Protein AF-A0A919IBM7-F1 (afdb_monomer_lite)

Organism: NCBI:txid52696

Sequence (95 aa):
MRGVDETLEHVAAGRGISFLARSATVFYSHPEVSYVPVPDLAPEQVCLAVAASRGSRVVDDFFAAARATAATTAECGNYEMWQPGGGAAASRSIG

Foldseek 3Di:
DDDPQVVVVCVLVVVDDDDDQPVCVVVDDDPSDDDDDDPPDDDDDDDDDDDPPDDDPVVVVVVVVVVVVVVVVVVVVPVVVDDPPDPPPPPPDDD

pLDDT: mean 77.73, std 19.64, range [37.28, 96.69]

Structure (mmCIF, N/CA/C/O backbone):
data_AF-A0A919IBM7-F1
#
_entry.id   AF-A0A919IBM7-F1
#
loop_
_atom_site.group_PDB
_atom_site.id
_atom_site.type_symbol
_atom_site.label_atom_id
_atom_site.label_alt_id
_atom_site.label_comp_id
_atom_site.label_asym_id
_atom_site.label_entity_id
_atom_site.label_seq_id
_atom_site.pdbx_PDB_ins_code
_atom_site.Cartn_x
_atom_site.Cartn_y
_atom_site.Cartn_z
_atom_site.occupancy
_atom_site.B_iso_or_equiv
_atom_site.auth_seq_id
_atom_site.auth_comp_id
_atom_site.auth_asym_id
_atom_site.auth_atom_id
_atom_site.pdbx_PDB_model_num
ATOM 1 N N . MET A 1 1 ? -11.992 8.577 -7.900 1.00 44.16 1 MET A N 1
ATOM 2 C CA . MET A 1 1 ? -11.265 7.831 -6.855 1.00 44.16 1 MET A CA 1
ATOM 3 C C . MET A 1 1 ? -11.347 8.669 -5.593 1.00 44.16 1 MET A C 1
ATOM 5 O O . MET A 1 1 ? -10.934 9.818 -5.647 1.00 44.16 1 MET A O 1
ATOM 9 N N . ARG A 1 2 ? -11.997 8.162 -4.542 1.00 62.78 2 ARG A N 1
ATOM 10 C CA . ARG A 1 2 ? -12.049 8.827 -3.231 1.00 62.78 2 ARG A CA 1
ATOM 11 C C . ARG A 1 2 ? -10.730 8.541 -2.504 1.00 62.78 2 ARG A C 1
ATOM 13 O O . ARG A 1 2 ? -10.198 7.442 -2.658 1.00 62.78 2 ARG A O 1
ATOM 20 N N . GLY A 1 3 ? -10.161 9.539 -1.833 1.00 84.56 3 GLY A N 1
ATOM 21 C CA . GLY A 1 3 ? -8.865 9.421 -1.152 1.00 84.56 3 GLY A CA 1
ATOM 22 C C . GLY A 1 3 ? -8.949 8.635 0.162 1.00 84.56 3 GLY A C 1
ATOM 23 O O . GLY A 1 3 ? -10.036 8.275 0.618 1.00 84.56 3 GLY A O 1
ATO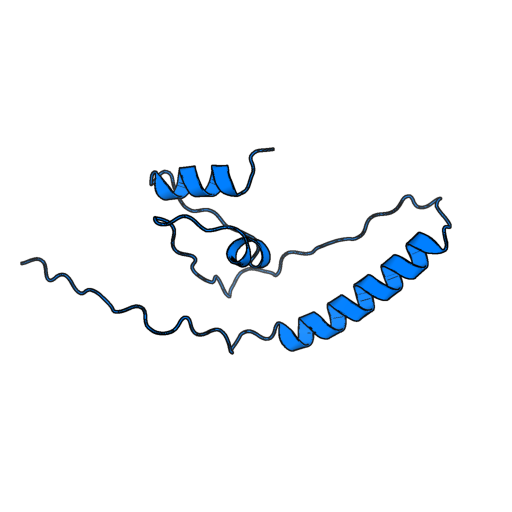M 24 N N . VAL A 1 4 ? -7.795 8.394 0.792 1.00 85.94 4 VAL A N 1
ATOM 25 C CA . VAL A 1 4 ? -7.725 7.733 2.109 1.00 85.94 4 VAL A CA 1
ATOM 26 C C . VAL A 1 4 ? -8.443 8.565 3.175 1.00 85.94 4 VAL A C 1
ATOM 28 O O . VAL A 1 4 ? -9.226 8.003 3.933 1.00 85.94 4 VAL A O 1
ATOM 31 N N . ASP A 1 5 ? -8.278 9.890 3.167 1.00 89.88 5 ASP A N 1
ATOM 32 C CA . ASP A 1 5 ? -8.936 10.798 4.121 1.00 89.88 5 ASP A CA 1
ATOM 33 C C . ASP A 1 5 ? -10.455 10.636 4.110 1.00 89.88 5 ASP A C 1
ATOM 35 O O . ASP A 1 5 ? -11.090 10.436 5.138 1.00 89.88 5 ASP A O 1
ATOM 39 N N . GLU A 1 6 ? -11.046 10.611 2.919 1.00 92.19 6 GLU A N 1
ATOM 40 C CA . GLU A 1 6 ? -12.484 10.434 2.782 1.00 92.19 6 GLU A CA 1
ATOM 41 C C . GLU A 1 6 ? -12.950 9.064 3.287 1.00 92.19 6 GLU A C 1
ATOM 43 O O . GLU A 1 6 ? -14.030 8.952 3.865 1.00 92.19 6 GLU A O 1
ATOM 48 N N . THR A 1 7 ? -12.135 8.024 3.109 1.00 92.44 7 THR A N 1
ATOM 49 C CA . THR A 1 7 ? -12.416 6.701 3.678 1.00 92.44 7 THR A CA 1
ATOM 50 C C . THR A 1 7 ? -12.414 6.759 5.208 1.00 92.44 7 THR A C 1
ATOM 52 O O . THR A 1 7 ? -13.329 6.221 5.834 1.00 92.44 7 THR A O 1
ATOM 55 N N . LEU A 1 8 ? -11.451 7.462 5.812 1.00 93.69 8 LEU A N 1
ATOM 56 C CA . LEU A 1 8 ? -11.363 7.625 7.266 1.00 93.69 8 LEU A CA 1
ATOM 57 C C . LEU A 1 8 ? -12.557 8.395 7.837 1.00 93.69 8 LEU A C 1
ATOM 59 O O . LEU A 1 8 ? -13.113 7.961 8.841 1.00 93.69 8 LEU A O 1
ATOM 63 N N . GLU A 1 9 ? -13.030 9.441 7.158 1.00 95.44 9 GLU A N 1
ATOM 64 C CA . GLU A 1 9 ? -14.248 10.175 7.545 1.00 95.44 9 GLU A CA 1
ATOM 65 C C . GLU A 1 9 ? -15.497 9.274 7.564 1.00 95.44 9 GLU A C 1
ATOM 67 O O . GLU A 1 9 ? -16.400 9.430 8.389 1.00 95.44 9 GLU A O 1
ATOM 72 N N . HIS A 1 10 ? -15.576 8.289 6.661 1.00 95.56 10 HIS A N 1
ATOM 73 C CA . HIS A 1 10 ? -16.688 7.332 6.660 1.00 95.56 10 HIS A CA 1
ATOM 74 C C . HIS A 1 10 ? -16.604 6.338 7.818 1.00 95.56 10 HIS A C 1
ATOM 76 O O . HIS A 1 10 ? -17.640 6.008 8.401 1.00 95.56 10 HIS A O 1
ATOM 82 N N . VAL A 1 11 ? -15.395 5.887 8.158 1.00 96.69 11 VAL A N 1
ATOM 83 C CA . VAL A 1 11 ? -15.158 5.008 9.311 1.00 96.69 11 VAL A CA 1
ATOM 84 C C . VAL A 1 11 ? -15.444 5.754 10.617 1.00 96.69 11 VAL A C 1
ATOM 86 O O . VAL A 1 11 ? -16.178 5.235 11.455 1.00 96.69 11 VAL A O 1
ATOM 89 N N . ALA A 1 12 ? -14.955 6.990 10.755 1.00 96.50 12 ALA A N 1
ATOM 90 C CA . ALA A 1 12 ? -15.200 7.848 11.916 1.00 96.50 12 ALA A CA 1
ATOM 91 C C . ALA A 1 12 ? -16.697 8.105 12.142 1.00 96.50 12 ALA A C 1
ATOM 93 O O . ALA A 1 12 ? -17.190 8.012 13.262 1.00 96.50 12 ALA A O 1
ATOM 94 N N . ALA A 1 13 ? -17.459 8.303 11.062 1.00 96.69 13 ALA A N 1
ATOM 95 C CA . ALA A 1 13 ? -18.912 8.446 11.118 1.00 96.69 13 ALA A CA 1
ATOM 96 C C . ALA A 1 13 ? -19.676 7.138 11.434 1.00 96.69 13 ALA A C 1
ATOM 98 O O . ALA A 1 13 ? -20.902 7.104 11.310 1.00 96.69 13 ALA A O 1
ATOM 99 N N . GLY A 1 14 ? -18.984 6.046 11.775 1.00 95.38 14 GLY A N 1
ATOM 100 C CA . GLY A 1 14 ? -19.593 4.768 12.144 1.00 95.38 14 GLY A CA 1
ATOM 101 C C . GLY A 1 14 ? -20.272 4.036 10.985 1.00 95.38 14 GLY A C 1
ATOM 102 O O . GLY A 1 14 ? -21.101 3.157 11.217 1.00 95.38 14 GLY A O 1
ATOM 103 N N . ARG A 1 15 ? -19.950 4.381 9.729 1.00 95.19 15 ARG A N 1
ATOM 104 C CA . ARG A 1 15 ? -20.583 3.773 8.541 1.00 95.19 15 ARG A CA 1
ATOM 105 C C . ARG A 1 15 ? -19.988 2.417 8.152 1.00 95.19 15 ARG A C 1
ATOM 107 O O . ARG A 1 15 ? -20.491 1.787 7.225 1.00 95.19 15 ARG A O 1
ATOM 114 N N . GLY A 1 16 ? -18.938 1.967 8.839 1.00 94.25 16 GLY A N 1
ATOM 115 C CA . GLY A 1 16 ? -18.335 0.651 8.646 1.00 94.25 16 GLY A CA 1
ATOM 116 C C . GLY A 1 16 ? -16.848 0.617 8.985 1.00 94.25 16 GLY A C 1
ATOM 117 O O . GLY A 1 16 ? -16.318 1.528 9.616 1.00 94.25 16 GLY A O 1
ATOM 118 N N . ILE A 1 17 ? -16.185 -0.446 8.528 1.00 94.69 17 ILE A N 1
ATOM 119 C CA . ILE A 1 17 ? -14.730 -0.630 8.599 1.00 94.69 17 ILE A CA 1
ATOM 120 C C . ILE A 1 17 ? -14.126 -0.579 7.192 1.00 94.69 17 ILE A C 1
ATOM 122 O O . ILE A 1 17 ? -14.817 -0.848 6.209 1.00 94.69 17 ILE A O 1
ATOM 126 N N . SER A 1 18 ? -12.832 -0.276 7.097 1.00 93.06 18 SER A N 1
ATOM 127 C CA . SER A 1 18 ? -12.083 -0.329 5.840 1.00 93.06 18 SER A CA 1
ATOM 128 C C . SER A 1 18 ? -10.725 -0.983 6.045 1.00 93.06 18 SER A C 1
ATOM 130 O O . SER A 1 18 ? -10.095 -0.806 7.086 1.00 93.06 18 SER A O 1
ATOM 132 N N . PHE A 1 19 ? -10.255 -1.685 5.018 1.00 90.44 19 PHE A N 1
ATOM 133 C CA . PHE A 1 19 ? -8.867 -2.121 4.930 1.00 90.44 19 PHE A CA 1
ATOM 134 C C . PHE A 1 19 ? -8.023 -1.011 4.315 1.00 90.44 19 PHE A C 1
ATOM 136 O O . PHE A 1 19 ? -8.473 -0.304 3.411 1.00 90.44 19 PHE A O 1
ATOM 143 N N . LEU A 1 20 ? -6.805 -0.857 4.820 1.00 87.62 20 LEU A N 1
ATOM 144 C CA . LEU A 1 20 ? -5.825 0.093 4.318 1.00 87.62 20 LEU A CA 1
ATOM 145 C C . LEU A 1 20 ? -4.466 -0.591 4.264 1.00 87.62 20 LEU A C 1
ATOM 147 O O . LEU A 1 20 ? -4.118 -1.370 5.155 1.00 87.62 20 LEU A O 1
ATOM 151 N N . ALA A 1 21 ? -3.687 -0.248 3.240 1.00 85.81 21 ALA A N 1
ATOM 152 C CA . ALA A 1 21 ? -2.275 -0.573 3.218 1.00 85.81 21 ALA A CA 1
ATOM 153 C C . ALA A 1 21 ? -1.626 -0.017 4.486 1.00 85.81 21 ALA A C 1
ATOM 155 O O . ALA A 1 21 ? -1.854 1.131 4.874 1.00 85.81 21 ALA A O 1
ATOM 156 N N . ARG A 1 22 ? -0.764 -0.806 5.117 1.00 80.81 22 ARG A N 1
ATOM 157 C CA . ARG A 1 22 ? -0.082 -0.376 6.336 1.00 80.81 22 ARG A CA 1
ATOM 158 C C . ARG A 1 22 ? 0.719 0.913 6.148 1.00 80.81 22 ARG A C 1
ATOM 160 O O . ARG A 1 22 ? 0.764 1.747 7.043 1.00 80.81 22 ARG A O 1
ATOM 167 N N . SER A 1 23 ? 1.358 1.090 4.995 1.00 82.31 23 SER A N 1
ATOM 168 C CA . SER A 1 23 ? 2.085 2.326 4.693 1.00 82.31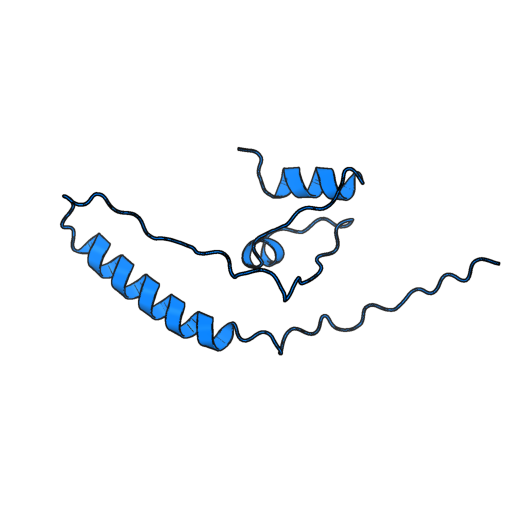 23 SER A CA 1
ATOM 169 C C . SER A 1 23 ? 1.179 3.554 4.815 1.00 82.31 23 SER A C 1
ATOM 171 O O . SER A 1 23 ? 1.630 4.587 5.300 1.00 82.31 23 SER A O 1
ATOM 173 N N . ALA A 1 24 ? -0.107 3.435 4.473 1.00 87.25 24 ALA A N 1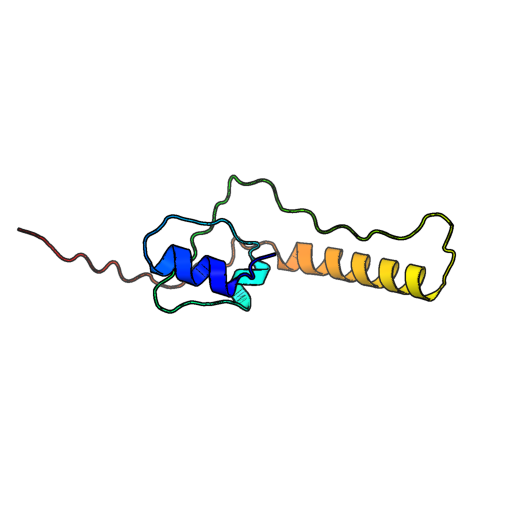
ATOM 174 C CA . ALA A 1 24 ? -1.070 4.517 4.607 1.00 87.25 24 ALA A CA 1
ATOM 175 C C . ALA A 1 24 ? -1.325 4.894 6.076 1.00 87.25 24 ALA A C 1
ATOM 177 O O . ALA A 1 24 ? -1.470 6.075 6.365 1.00 87.25 24 ALA A O 1
ATOM 178 N N . THR A 1 25 ? -1.296 3.951 7.024 1.00 87.19 25 THR A N 1
ATOM 179 C CA . THR A 1 25 ? -1.552 4.252 8.450 1.00 87.19 25 THR A CA 1
ATOM 180 C C . THR A 1 25 ? -0.431 5.057 9.111 1.00 87.19 25 THR A C 1
ATOM 182 O O . THR A 1 25 ? -0.606 5.563 10.214 1.00 87.19 25 THR A O 1
ATOM 185 N N . VAL A 1 26 ? 0.739 5.151 8.469 1.00 83.44 26 VAL A N 1
ATOM 186 C CA . VAL A 1 26 ? 1.858 5.994 8.924 1.00 83.44 26 VAL A CA 1
ATOM 187 C C . VAL A 1 26 ? 1.635 7.459 8.544 1.00 83.44 26 VAL A C 1
ATOM 189 O O . VAL A 1 26 ? 2.056 8.349 9.277 1.00 83.44 26 VAL A O 1
ATOM 192 N N . PHE A 1 27 ? 0.979 7.712 7.408 1.00 81.94 27 PHE A N 1
ATOM 193 C CA . PHE A 1 27 ? 0.789 9.060 6.864 1.00 81.94 27 PHE A CA 1
ATOM 194 C C . PHE A 1 27 ? -0.600 9.632 7.136 1.00 81.94 27 PHE A C 1
ATOM 196 O O . PHE A 1 27 ? -0.739 10.843 7.281 1.00 81.94 27 PHE A O 1
ATOM 203 N N . TYR A 1 28 ? -1.611 8.770 7.212 1.00 85.94 28 TYR A N 1
ATOM 204 C CA . TYR A 1 28 ? -2.998 9.154 7.413 1.00 85.94 28 TYR A CA 1
ATOM 205 C C . TYR A 1 28 ? -3.455 8.743 8.805 1.00 85.94 28 TYR A C 1
ATOM 207 O O . TYR A 1 28 ? -3.273 7.601 9.235 1.00 85.94 28 TYR A O 1
ATOM 215 N N . SER A 1 29 ? -4.086 9.668 9.512 1.00 88.62 29 SER A N 1
ATOM 216 C CA . SER A 1 29 ? -4.701 9.423 10.808 1.00 88.62 29 SER A CA 1
ATOM 217 C C . SER A 1 29 ? -5.973 10.247 10.931 1.00 88.62 29 SER A C 1
ATOM 219 O O . SER A 1 29 ? -6.107 11.313 10.337 1.00 88.62 29 SER A O 1
ATOM 221 N N . HIS A 1 30 ? -6.919 9.729 11.704 1.00 94.19 30 HIS A N 1
ATOM 222 C CA . HIS A 1 30 ? -8.121 10.447 12.089 1.00 94.19 30 HIS A CA 1
ATOM 223 C C . HIS A 1 30 ? -8.322 10.228 13.594 1.00 94.19 30 HIS A C 1
ATOM 225 O O . HIS A 1 30 ? -8.171 9.091 14.045 1.00 94.19 30 HIS A O 1
ATOM 231 N N . PRO A 1 31 ? -8.631 11.270 14.390 1.00 93.56 31 PRO A N 1
ATOM 232 C CA . PRO A 1 31 ? -8.664 11.176 15.855 1.00 93.56 31 PRO A CA 1
ATOM 233 C C . PRO A 1 31 ? -9.663 10.138 16.384 1.00 93.56 31 PRO A C 1
ATOM 235 O O . PRO A 1 31 ? -9.469 9.589 17.464 1.00 93.56 31 PRO A O 1
ATOM 238 N N . GLU A 1 32 ? -10.712 9.853 15.614 1.00 96.00 32 GLU A N 1
ATOM 239 C CA . GLU A 1 32 ? -11.764 8.891 15.968 1.00 96.00 32 GLU A CA 1
ATOM 240 C C . GLU A 1 32 ? -11.583 7.509 15.315 1.00 96.00 32 GLU A C 1
ATOM 242 O O . GLU A 1 32 ? -12.455 6.651 15.435 1.00 96.00 32 GLU A O 1
ATOM 247 N N . VAL A 1 33 ? -10.468 7.266 14.614 1.00 95.38 33 VAL A N 1
ATOM 248 C CA . VAL A 1 33 ? -10.195 5.982 13.952 1.00 95.38 33 VAL A CA 1
ATOM 249 C C . VAL A 1 33 ? -9.012 5.288 14.616 1.00 95.38 33 VAL A C 1
ATOM 251 O O . VAL A 1 33 ? -7.943 5.864 14.796 1.00 95.38 33 VAL A O 1
ATOM 254 N N . SER A 1 34 ? -9.198 4.012 14.946 1.00 93.25 34 SER A N 1
ATOM 255 C CA . SER A 1 34 ? -8.138 3.126 15.432 1.00 93.25 34 SER A CA 1
ATOM 256 C C . SER A 1 34 ? -7.763 2.109 14.357 1.00 93.25 34 SER A C 1
ATOM 258 O O . SER A 1 34 ? -8.639 1.515 13.730 1.00 93.25 34 SER A O 1
ATOM 260 N N . TYR A 1 35 ? -6.464 1.875 14.166 1.00 91.75 35 TYR A N 1
ATOM 261 C CA . TYR A 1 35 ? -5.955 0.871 13.232 1.00 91.75 35 TYR A CA 1
ATOM 262 C C . TYR A 1 35 ? -5.708 -0.462 13.937 1.00 91.75 35 TYR A C 1
ATOM 264 O O . TYR A 1 35 ? -5.010 -0.514 14.949 1.00 91.75 35 TYR A O 1
ATOM 272 N N . VAL A 1 36 ? -6.243 -1.543 13.371 1.00 90.94 36 VAL A N 1
ATOM 273 C CA . VAL A 1 36 ? -6.086 -2.906 13.892 1.00 90.94 36 VAL A CA 1
ATOM 274 C C . VAL A 1 36 ? -5.330 -3.747 12.859 1.00 90.94 36 VAL A C 1
ATOM 276 O O . VAL A 1 36 ? -5.805 -3.863 11.727 1.00 90.94 36 VAL A O 1
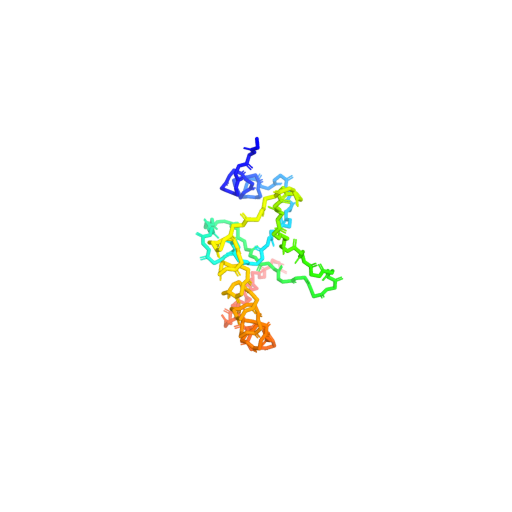ATOM 279 N N . PRO A 1 37 ? -4.161 -4.325 13.199 1.00 86.44 37 PRO A N 1
ATOM 280 C CA . PRO A 1 37 ? -3.455 -5.243 12.311 1.00 86.44 37 PRO A CA 1
ATOM 281 C C . PRO A 1 37 ? -4.280 -6.500 12.027 1.00 86.44 37 PRO A C 1
ATOM 283 O O . PRO A 1 37 ? -4.875 -7.070 12.940 1.00 86.44 37 PRO A O 1
ATOM 286 N N . VAL A 1 38 ? -4.267 -6.965 10.777 1.00 86.56 38 VAL A N 1
ATOM 287 C CA . VAL A 1 38 ? -4.936 -8.207 10.369 1.00 86.56 38 VAL A CA 1
ATOM 288 C C . VAL A 1 38 ? -3.877 -9.175 9.827 1.00 86.56 38 VAL A C 1
ATOM 290 O O . VAL A 1 38 ? -3.433 -8.993 8.694 1.00 86.56 38 VAL A O 1
ATOM 293 N N . PRO A 1 39 ? -3.424 -10.160 10.627 1.00 80.56 39 PRO A N 1
ATOM 294 C CA . PRO A 1 39 ? -2.278 -11.007 10.281 1.00 80.56 39 PRO A CA 1
ATOM 295 C C . PRO A 1 39 ? -2.587 -12.031 9.183 1.00 80.56 39 PRO A C 1
ATOM 297 O O . PRO A 1 39 ? -1.686 -12.443 8.461 1.00 80.56 39 PRO A O 1
ATOM 300 N N . ASP A 1 40 ? -3.858 -12.403 9.029 1.00 85.19 40 ASP A N 1
ATOM 301 C CA . ASP A 1 40 ? -4.285 -13.482 8.132 1.00 85.19 40 ASP A CA 1
ATOM 302 C C . ASP A 1 40 ? -4.610 -12.996 6.707 1.00 85.19 40 ASP A C 1
ATOM 304 O O . ASP A 1 40 ? -5.089 -13.764 5.870 1.00 85.19 40 ASP A O 1
ATOM 308 N N . LEU A 1 41 ? -4.372 -11.713 6.409 1.00 80.62 41 LEU A N 1
ATOM 309 C CA . LEU A 1 41 ? -4.505 -11.178 5.057 1.00 80.62 41 LEU A CA 1
ATOM 310 C C . LEU A 1 41 ? -3.239 -11.448 4.250 1.00 80.62 41 LEU A C 1
ATOM 312 O O . LEU A 1 41 ? -2.122 -11.188 4.697 1.00 80.62 41 LEU A O 1
ATOM 316 N N . ALA A 1 42 ? -3.426 -11.900 3.010 1.00 80.38 42 ALA A N 1
ATOM 317 C CA . ALA A 1 42 ? -2.331 -11.964 2.057 1.00 80.38 42 ALA A CA 1
ATOM 318 C C . ALA A 1 42 ? -1.721 -10.558 1.858 1.00 80.38 42 ALA A C 1
ATOM 320 O O . ALA A 1 42 ? -2.475 -9.582 1.763 1.00 80.38 42 ALA A O 1
ATOM 321 N N . PRO A 1 43 ? -0.384 -10.433 1.762 1.00 76.56 43 PRO A N 1
ATOM 322 C CA . PRO A 1 43 ? 0.257 -9.148 1.519 1.00 76.56 43 PRO A CA 1
ATOM 323 C C . PRO A 1 43 ? -0.221 -8.500 0.217 1.00 76.56 43 PRO A C 1
ATOM 325 O O . PRO A 1 43 ? -0.318 -9.155 -0.824 1.00 76.56 43 PRO A O 1
ATOM 328 N N . GLU A 1 44 ? -0.469 -7.194 0.264 1.00 78.50 44 GLU A N 1
ATOM 329 C CA . GLU A 1 44 ? -0.742 -6.402 -0.932 1.00 78.50 44 GLU A CA 1
ATOM 330 C C . GLU A 1 44 ? 0.524 -6.300 -1.799 1.00 78.50 44 GLU A C 1
ATOM 332 O O . GLU A 1 44 ? 1.633 -6.133 -1.286 1.00 78.50 44 GLU A O 1
ATOM 337 N N . GLN A 1 45 ? 0.371 -6.407 -3.122 1.00 82.88 45 GLN A N 1
ATOM 338 C CA . GLN A 1 45 ? 1.491 -6.325 -4.059 1.00 82.88 45 GLN A CA 1
ATOM 339 C C . GLN A 1 45 ? 1.550 -4.950 -4.720 1.00 82.88 45 GLN A C 1
ATOM 341 O O . GLN A 1 45 ? 0.594 -4.507 -5.353 1.00 82.88 45 GLN A O 1
ATOM 346 N N . VAL A 1 46 ? 2.713 -4.305 -4.632 1.00 85.00 46 VAL A N 1
ATOM 347 C CA . VAL A 1 46 ? 3.022 -3.096 -5.400 1.00 85.00 46 VAL A CA 1
ATOM 348 C C . VAL A 1 46 ? 3.800 -3.504 -6.646 1.00 85.00 46 VAL A C 1
ATOM 350 O O . VAL A 1 46 ? 4.882 -4.082 -6.550 1.00 85.00 46 VAL A O 1
ATOM 353 N N . CYS A 1 47 ? 3.258 -3.196 -7.825 1.00 88.12 47 CYS A N 1
ATOM 354 C CA . CYS A 1 47 ? 3.853 -3.577 -9.104 1.00 88.12 47 CYS A CA 1
ATOM 355 C C . CYS A 1 47 ? 4.387 -2.358 -9.864 1.00 88.12 47 CYS A C 1
ATOM 357 O O . CYS A 1 47 ? 3.725 -1.324 -9.949 1.00 88.12 47 CYS A O 1
ATOM 359 N N . LEU A 1 48 ? 5.558 -2.510 -10.488 1.00 88.75 48 LEU A N 1
ATOM 360 C CA . LEU A 1 48 ? 6.061 -1.561 -11.478 1.00 88.75 48 LEU A CA 1
ATOM 361 C C . LEU A 1 48 ? 5.622 -2.009 -12.875 1.00 88.75 48 LEU A C 1
ATOM 363 O O . LEU A 1 48 ? 5.991 -3.094 -13.319 1.00 88.75 48 LEU A O 1
ATOM 367 N N . ALA A 1 49 ? 4.871 -1.162 -13.578 1.00 90.88 49 ALA A N 1
ATOM 368 C CA . ALA A 1 49 ? 4.440 -1.412 -14.949 1.00 90.88 49 ALA A CA 1
ATOM 369 C C . ALA A 1 49 ? 5.095 -0.418 -15.913 1.00 90.88 49 ALA A C 1
ATOM 371 O O . ALA A 1 49 ? 5.080 0.793 -15.688 1.00 90.88 49 ALA A O 1
ATOM 372 N N . VAL A 1 50 ? 5.652 -0.935 -17.008 1.00 89.06 50 VAL A N 1
ATOM 373 C CA . VAL A 1 50 ? 6.270 -0.142 -18.077 1.00 89.06 50 VAL A CA 1
ATOM 374 C C . VAL A 1 50 ? 5.813 -0.658 -19.437 1.00 89.06 50 VAL A C 1
ATOM 376 O O . VAL A 1 50 ? 5.503 -1.838 -19.591 1.00 89.06 50 VAL A O 1
ATOM 379 N N . ALA A 1 51 ? 5.753 0.223 -20.436 1.00 91.88 51 ALA A N 1
ATOM 380 C CA . ALA A 1 51 ? 5.429 -0.190 -21.798 1.00 91.88 51 ALA A CA 1
ATOM 381 C C . ALA A 1 51 ? 6.514 -1.139 -22.333 1.00 91.88 51 ALA A C 1
ATOM 383 O O . ALA A 1 51 ? 7.696 -0.807 -22.285 1.00 91.88 51 ALA A O 1
ATOM 384 N N . ALA A 1 52 ? 6.114 -2.290 -22.881 1.00 85.25 52 ALA A N 1
ATOM 385 C CA . ALA A 1 52 ? 7.042 -3.342 -23.309 1.00 85.25 52 ALA A CA 1
ATOM 386 C C . ALA A 1 52 ? 8.045 -2.886 -24.387 1.00 85.25 52 ALA A C 1
ATOM 388 O O . ALA A 1 52 ? 9.166 -3.378 -24.444 1.00 85.25 52 ALA A O 1
ATOM 389 N N . SER A 1 53 ? 7.664 -1.919 -25.225 1.00 87.12 53 SER A N 1
ATOM 390 C CA . SER A 1 53 ? 8.527 -1.339 -26.261 1.00 87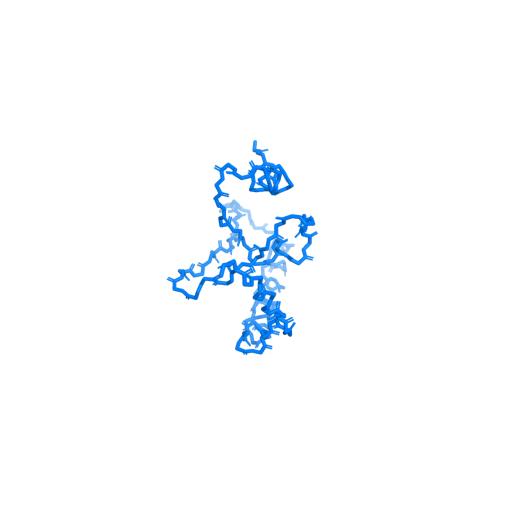.12 53 SER A CA 1
ATOM 391 C C . SER A 1 53 ? 9.535 -0.313 -25.731 1.00 87.12 53 SER A C 1
ATOM 393 O O . SER A 1 53 ? 10.341 0.211 -26.502 1.00 87.12 53 SER A O 1
ATOM 395 N N . ARG A 1 54 ? 9.496 0.024 -24.436 1.00 79.31 54 ARG A N 1
ATOM 396 C CA . ARG A 1 54 ? 10.273 1.128 -23.871 1.00 79.31 54 ARG A CA 1
ATOM 397 C C . ARG A 1 54 ? 11.602 0.646 -23.290 1.00 79.31 54 ARG A C 1
ATOM 399 O O . ARG A 1 54 ? 11.693 0.361 -22.103 1.00 79.31 54 ARG A O 1
ATOM 406 N N . GLY A 1 55 ? 12.648 0.656 -24.115 1.00 82.50 55 GLY A N 1
ATOM 407 C CA . GLY A 1 55 ? 14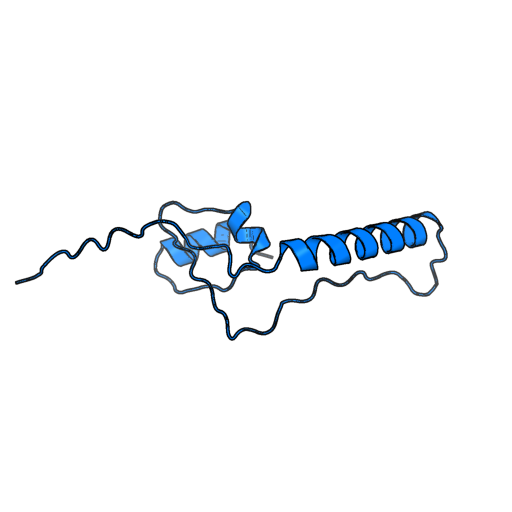.034 0.591 -23.642 1.00 82.50 55 GLY A CA 1
ATOM 408 C C . GLY A 1 55 ? 14.499 1.969 -23.165 1.00 82.50 55 GLY A C 1
ATOM 409 O O . GLY A 1 55 ? 14.611 2.895 -23.967 1.00 82.50 55 GLY A O 1
ATOM 410 N N . SER A 1 56 ? 14.728 2.141 -21.863 1.00 89.50 56 SER A N 1
ATOM 411 C CA . SER A 1 56 ? 15.226 3.397 -21.293 1.00 89.50 56 SER A CA 1
ATOM 412 C C . SER A 1 56 ? 16.104 3.112 -20.089 1.00 89.50 56 SER A C 1
ATOM 414 O O . SER A 1 56 ? 15.633 2.554 -19.103 1.00 89.50 56 SER A O 1
ATOM 416 N N . ARG A 1 57 ? 17.347 3.600 -20.124 1.00 92.50 57 ARG A N 1
ATOM 417 C CA . ARG A 1 57 ? 18.293 3.444 -19.014 1.00 92.50 57 ARG A CA 1
ATOM 418 C C . ARG A 1 57 ? 17.735 3.959 -17.684 1.00 92.50 57 ARG A C 1
ATOM 420 O O . ARG A 1 57 ? 17.954 3.347 -16.655 1.00 92.50 57 ARG A O 1
ATOM 427 N N . VAL A 1 58 ? 16.956 5.042 -17.708 1.00 93.62 58 VAL A N 1
ATOM 428 C CA . VAL A 1 58 ? 16.325 5.590 -16.494 1.00 93.62 58 VAL A CA 1
ATOM 429 C C . VAL A 1 58 ? 15.315 4.609 -15.891 1.00 93.62 58 VAL A C 1
ATOM 431 O O . VAL A 1 58 ? 15.178 4.538 -14.674 1.00 93.62 58 VAL A O 1
ATOM 434 N N . VAL A 1 59 ? 14.605 3.848 -16.729 1.00 92.94 59 VAL A N 1
ATOM 435 C CA . VAL A 1 59 ? 13.676 2.810 -16.261 1.00 92.94 59 VAL A CA 1
ATOM 436 C C . VAL A 1 59 ? 14.448 1.649 -15.639 1.00 92.94 59 VAL A C 1
ATOM 438 O O . VAL A 1 59 ? 14.068 1.190 -14.564 1.00 92.94 59 VAL A O 1
ATOM 441 N N . ASP A 1 60 ? 15.540 1.220 -16.272 1.00 92.56 60 ASP A N 1
ATOM 442 C CA . ASP A 1 60 ? 16.387 0.140 -15.756 1.00 92.56 60 ASP A CA 1
ATOM 443 C C . ASP A 1 60 ? 17.036 0.524 -14.418 1.00 92.56 60 ASP A C 1
ATOM 445 O O . ASP A 1 60 ? 16.990 -0.249 -13.457 1.00 92.56 60 ASP A O 1
ATOM 449 N N . ASP A 1 61 ? 17.564 1.748 -14.330 1.00 95.31 61 ASP A N 1
ATOM 450 C CA . ASP A 1 61 ? 18.163 2.303 -13.116 1.00 95.31 61 ASP A CA 1
ATOM 451 C C . ASP A 1 61 ? 17.113 2.408 -11.989 1.00 95.31 61 ASP A C 1
ATOM 453 O O . ASP A 1 61 ? 17.376 2.008 -10.851 1.00 95.31 61 ASP A O 1
ATOM 457 N N . PHE A 1 62 ? 15.890 2.863 -12.300 1.00 94.06 62 PHE A N 1
ATOM 458 C CA . PHE A 1 62 ? 14.789 2.902 -11.332 1.00 94.06 62 PHE A CA 1
ATOM 459 C C . PHE A 1 62 ? 14.386 1.502 -10.859 1.00 94.06 62 PHE A C 1
ATOM 461 O O . PHE A 1 62 ? 14.190 1.290 -9.664 1.00 94.06 62 PHE A O 1
ATOM 468 N N . PHE A 1 63 ? 14.285 0.528 -11.767 1.00 93.31 63 PHE A N 1
ATOM 469 C CA . PHE A 1 63 ? 13.943 -0.846 -11.403 1.00 93.31 63 PHE A CA 1
ATOM 470 C C . PHE A 1 63 ? 15.009 -1.474 -10.501 1.00 93.31 63 PHE A C 1
ATOM 472 O O . PHE A 1 63 ? 14.675 -2.130 -9.511 1.00 93.31 63 PHE A O 1
ATOM 479 N N . ALA A 1 64 ? 16.290 -1.239 -10.796 1.00 93.62 64 ALA A N 1
ATOM 480 C CA . ALA A 1 64 ? 17.389 -1.690 -9.952 1.00 93.62 64 ALA A CA 1
ATOM 481 C C . ALA A 1 64 ? 17.304 -1.087 -8.541 1.00 93.62 64 ALA A C 1
ATOM 483 O O . ALA A 1 64 ? 17.382 -1.835 -7.562 1.00 93.62 64 ALA A O 1
ATOM 484 N N . ALA A 1 65 ? 17.073 0.226 -8.440 1.00 94.56 65 ALA A N 1
ATOM 485 C CA . ALA A 1 65 ? 16.905 0.914 -7.163 1.00 94.56 65 ALA A CA 1
ATOM 486 C C . ALA A 1 65 ? 15.691 0.386 -6.381 1.00 94.56 65 ALA A C 1
ATOM 488 O O . ALA A 1 65 ? 15.827 0.014 -5.218 1.00 94.56 65 ALA A O 1
ATOM 489 N N . ALA A 1 66 ? 14.529 0.267 -7.031 1.00 92.44 66 ALA A N 1
ATOM 490 C CA . ALA A 1 66 ? 13.301 -0.212 -6.402 1.00 92.44 66 ALA A CA 1
ATOM 491 C C . ALA A 1 66 ? 13.458 -1.627 -5.822 1.00 92.44 66 ALA A C 1
ATOM 493 O O . ALA A 1 66 ? 13.040 -1.875 -4.692 1.00 92.44 66 ALA A O 1
ATOM 494 N N . ARG A 1 67 ? 14.108 -2.547 -6.550 1.00 90.31 67 ARG A N 1
ATOM 495 C CA . ARG A 1 67 ? 14.388 -3.901 -6.040 1.00 90.31 67 ARG A CA 1
ATOM 496 C C . ARG A 1 67 ? 15.354 -3.895 -4.859 1.00 90.31 67 ARG A C 1
ATOM 498 O O . ARG A 1 67 ? 15.127 -4.631 -3.905 1.00 90.31 67 ARG A O 1
ATOM 505 N N . ALA A 1 68 ? 16.420 -3.093 -4.925 1.00 90.69 68 ALA A N 1
ATOM 506 C CA . ALA A 1 68 ? 17.379 -2.986 -3.829 1.00 90.69 68 ALA A CA 1
ATOM 507 C C . ALA A 1 68 ? 16.692 -2.467 -2.556 1.00 90.69 68 ALA A C 1
ATOM 509 O O . ALA A 1 68 ? 16.848 -3.055 -1.489 1.00 90.69 68 ALA A O 1
ATOM 510 N N . THR A 1 69 ? 15.856 -1.432 -2.683 1.00 88.94 69 THR A N 1
ATOM 511 C CA . THR A 1 69 ? 15.069 -0.902 -1.565 1.00 88.94 69 THR A CA 1
ATOM 512 C C . THR A 1 69 ? 14.072 -1.926 -1.029 1.00 88.94 69 THR A C 1
ATOM 514 O O . THR A 1 69 ? 13.988 -2.087 0.184 1.00 88.94 69 THR A O 1
ATOM 517 N N . ALA A 1 70 ? 13.351 -2.638 -1.901 1.00 84.00 70 ALA A N 1
ATOM 518 C CA . ALA A 1 70 ? 12.379 -3.650 -1.489 1.00 84.00 70 ALA A CA 1
ATOM 519 C C . ALA A 1 70 ? 13.020 -4.804 -0.698 1.00 84.00 70 ALA A C 1
ATOM 521 O O . ALA A 1 70 ? 12.420 -5.292 0.256 1.00 84.00 70 ALA A O 1
ATOM 522 N N . ALA A 1 71 ? 14.240 -5.219 -1.056 1.00 75.44 71 ALA A N 1
ATOM 523 C CA . ALA A 1 71 ? 14.972 -6.242 -0.311 1.00 75.44 71 ALA A CA 1
ATOM 524 C C . ALA A 1 71 ? 15.313 -5.769 1.114 1.00 75.44 71 ALA A C 1
ATOM 526 O O . ALA A 1 71 ? 15.049 -6.480 2.079 1.00 75.44 71 ALA A O 1
ATOM 527 N N . THR A 1 72 ? 15.809 -4.537 1.263 1.00 73.62 72 THR A N 1
ATOM 528 C CA . THR A 1 72 ? 16.131 -3.958 2.578 1.00 73.62 72 THR A CA 1
ATOM 529 C C . THR A 1 72 ? 14.887 -3.740 3.439 1.00 73.62 72 THR A C 1
ATOM 531 O O . THR A 1 72 ? 14.890 -4.026 4.635 1.00 73.62 72 THR A O 1
ATOM 534 N N . THR A 1 73 ? 13.797 -3.237 2.857 1.00 66.25 73 THR A N 1
ATOM 535 C CA . THR A 1 73 ? 12.569 -2.990 3.621 1.00 66.25 73 THR A CA 1
ATOM 536 C C . THR A 1 73 ? 11.815 -4.266 3.958 1.00 66.25 73 THR A C 1
ATOM 538 O O . THR A 1 73 ? 11.088 -4.256 4.945 1.00 66.25 73 THR A O 1
ATOM 541 N N . ALA A 1 74 ? 11.997 -5.365 3.220 1.00 60.53 74 ALA A N 1
ATOM 542 C CA . ALA A 1 74 ? 11.476 -6.671 3.622 1.00 60.53 74 ALA A CA 1
ATOM 543 C C . ALA A 1 74 ? 12.122 -7.155 4.934 1.00 60.53 74 ALA A C 1
ATOM 545 O O . ALA A 1 74 ? 11.424 -7.653 5.814 1.00 60.53 74 ALA A O 1
ATOM 546 N N . GLU A 1 75 ? 13.428 -6.928 5.109 1.00 49.12 75 GLU A N 1
ATOM 547 C CA . GLU A 1 75 ? 14.169 -7.281 6.329 1.00 49.12 75 GLU A CA 1
ATOM 548 C C . GLU A 1 75 ? 13.784 -6.382 7.518 1.00 49.12 75 GLU A C 1
ATOM 550 O O . GLU A 1 75 ? 13.569 -6.869 8.628 1.00 49.12 75 GLU A O 1
ATOM 555 N N . CYS A 1 76 ? 13.612 -5.074 7.290 1.00 47.38 76 CYS A N 1
ATOM 556 C CA . CYS A 1 76 ? 13.094 -4.143 8.306 1.00 47.38 76 CYS A CA 1
ATOM 557 C C . CYS A 1 76 ? 11.572 -4.260 8.525 1.00 47.38 76 CYS A C 1
ATOM 559 O O . CYS A 1 76 ? 11.035 -3.715 9.490 1.00 47.38 76 CYS A O 1
ATOM 561 N N . GLY A 1 77 ? 10.882 -4.940 7.611 1.00 48.06 77 GLY A N 1
ATOM 562 C CA . GLY A 1 77 ? 9.441 -5.149 7.581 1.00 48.06 77 GLY A CA 1
ATOM 563 C C . GLY A 1 77 ? 8.981 -6.380 8.358 1.00 48.06 77 GLY A C 1
ATOM 564 O O . GLY A 1 77 ? 7.797 -6.713 8.323 1.00 48.06 77 GLY A O 1
ATOM 565 N N . ASN A 1 78 ? 9.880 -7.059 9.077 1.00 47.72 78 ASN A N 1
ATOM 566 C CA . ASN A 1 78 ? 9.501 -8.118 10.006 1.00 47.72 78 ASN A CA 1
ATOM 567 C C . ASN A 1 78 ? 8.969 -7.491 11.303 1.00 47.72 78 ASN A C 1
ATOM 569 O O . ASN A 1 78 ? 9.689 -7.203 12.258 1.00 47.72 78 ASN A O 1
ATOM 573 N N . TYR A 1 79 ? 7.672 -7.206 11.303 1.00 52.22 79 TYR A N 1
ATOM 574 C CA . TYR A 1 79 ? 7.018 -6.402 12.330 1.00 52.22 79 TYR A CA 1
ATOM 575 C C . TYR A 1 79 ? 6.428 -7.198 13.499 1.00 52.22 79 TYR A C 1
ATOM 577 O O . TYR A 1 79 ? 5.560 -6.673 14.194 1.00 52.22 79 TYR A O 1
ATOM 585 N N . GLU A 1 80 ? 6.960 -8.385 13.812 1.00 51.00 80 GLU A N 1
ATOM 586 C CA . GLU A 1 80 ? 6.801 -8.955 15.165 1.00 51.00 80 GLU A CA 1
ATOM 587 C C . GLU A 1 80 ? 7.241 -7.947 16.259 1.00 51.00 80 GLU A C 1
ATOM 589 O O . GLU A 1 80 ? 6.787 -8.007 17.398 1.00 51.00 80 GLU A O 1
ATOM 594 N N . MET A 1 81 ? 8.053 -6.948 15.884 1.00 44.47 81 MET A N 1
ATOM 595 C CA . MET A 1 81 ? 8.514 -5.823 16.705 1.00 44.47 81 MET A CA 1
ATOM 596 C C . MET A 1 81 ? 7.507 -4.670 16.909 1.00 44.47 81 MET A C 1
ATOM 598 O O . MET A 1 81 ? 7.749 -3.822 17.769 1.00 44.47 81 MET A O 1
ATOM 602 N N . TRP A 1 82 ? 6.401 -4.568 16.154 1.00 43.50 82 TRP A N 1
ATOM 603 C CA . TRP A 1 82 ? 5.406 -3.502 16.383 1.00 43.50 82 TRP A CA 1
ATOM 604 C C . TRP A 1 82 ? 4.344 -3.972 17.381 1.00 43.50 82 TRP A C 1
ATOM 606 O O . TRP A 1 82 ? 3.275 -4.444 17.010 1.00 43.50 82 TRP A O 1
ATOM 616 N N . GLN A 1 83 ? 4.654 -3.833 18.668 1.00 48.50 83 GLN A N 1
ATOM 617 C CA . GLN A 1 83 ? 3.650 -3.800 19.728 1.00 48.50 83 GLN A CA 1
ATOM 618 C C . GLN A 1 83 ? 3.171 -2.344 19.840 1.00 48.50 83 GLN A C 1
ATOM 620 O O . GLN A 1 83 ? 3.994 -1.477 20.153 1.00 48.50 83 GLN A O 1
ATOM 625 N N . PRO A 1 84 ? 1.888 -2.017 19.607 1.00 46.78 84 PRO A N 1
ATOM 626 C CA . PRO A 1 84 ? 1.383 -0.732 20.050 1.00 46.78 84 PRO A CA 1
ATOM 627 C C . PRO A 1 84 ? 1.463 -0.744 21.577 1.00 46.78 84 PRO A C 1
ATOM 629 O O . PRO A 1 84 ? 0.766 -1.505 22.248 1.00 46.78 84 PRO A O 1
ATOM 632 N N . GLY A 1 85 ? 2.380 0.050 22.126 1.00 45.94 85 GLY A N 1
ATOM 633 C CA . GLY A 1 85 ? 2.497 0.241 23.560 1.00 45.94 85 GLY A CA 1
ATOM 634 C C . GLY A 1 85 ? 1.146 0.651 24.138 1.00 45.94 85 GLY A C 1
ATOM 635 O O . GLY A 1 85 ? 0.641 1.725 23.831 1.00 45.94 85 GLY A O 1
ATOM 636 N N . GLY A 1 86 ? 0.588 -0.227 24.972 1.00 42.03 86 GLY A N 1
ATOM 637 C CA . GLY A 1 86 ? -0.369 0.111 26.018 1.00 42.03 86 GLY A CA 1
ATOM 638 C C . GLY A 1 86 ? -1.651 0.791 25.555 1.00 42.03 86 GLY A C 1
ATOM 639 O O . GLY A 1 86 ? -1.899 1.943 25.899 1.00 42.03 86 GLY A O 1
ATOM 640 N N . GLY A 1 87 ? -2.538 0.038 24.904 1.00 37.28 87 GLY A N 1
ATOM 641 C CA . GLY A 1 87 ? -3.962 0.315 25.045 1.00 37.28 87 GLY A CA 1
ATOM 642 C C . GLY A 1 87 ? -4.344 0.115 26.510 1.00 37.28 87 GLY A C 1
ATOM 643 O O . GLY A 1 87 ? -4.565 -1.014 26.944 1.00 37.28 87 GLY A O 1
ATOM 644 N N . ALA A 1 88 ? -4.376 1.198 27.289 1.00 37.66 88 ALA A N 1
ATOM 645 C CA . ALA A 1 88 ? -5.080 1.226 28.557 1.00 37.66 88 ALA A CA 1
ATOM 646 C C . ALA A 1 88 ? -6.520 0.792 28.269 1.00 37.66 88 ALA A C 1
ATOM 648 O O . ALA A 1 88 ? -7.305 1.538 27.684 1.00 37.66 88 ALA A O 1
ATOM 649 N N . ALA A 1 89 ? -6.836 -0.449 28.634 1.00 39.84 89 ALA A N 1
ATOM 650 C CA . ALA A 1 89 ? -8.193 -0.938 28.699 1.00 39.84 89 ALA A CA 1
ATOM 651 C C . ALA A 1 89 ? -8.934 -0.049 29.701 1.00 39.84 89 ALA A C 1
ATOM 653 O O . ALA A 1 89 ? -8.873 -0.258 30.912 1.00 39.84 89 ALA A O 1
ATOM 654 N N . ALA A 1 90 ? -9.607 0.981 29.196 1.00 40.12 90 ALA A N 1
ATOM 655 C CA . ALA A 1 90 ? -10.639 1.675 29.933 1.00 40.12 90 ALA A CA 1
ATOM 656 C C . ALA A 1 90 ? -11.810 0.696 30.065 1.00 40.12 90 ALA A C 1
ATOM 658 O O . ALA A 1 90 ? -12.759 0.723 29.281 1.00 40.12 90 ALA A O 1
ATOM 659 N N . SER A 1 91 ? -11.731 -0.200 31.052 1.00 39.91 91 SER A N 1
ATOM 660 C CA . SER A 1 91 ? -12.912 -0.866 31.573 1.00 39.91 91 SER A CA 1
ATOM 661 C C . SER A 1 91 ? -13.771 0.209 32.237 1.00 39.91 91 SER A C 1
ATOM 663 O O . SER A 1 91 ? -13.634 0.552 33.408 1.00 39.91 91 SER A O 1
ATOM 665 N N . ARG A 1 92 ? -14.679 0.796 31.460 1.00 41.19 92 ARG A N 1
ATOM 666 C CA . ARG A 1 92 ? -15.883 1.365 32.050 1.00 41.19 92 ARG A CA 1
ATOM 667 C C . ARG A 1 92 ? -16.769 0.188 32.424 1.00 41.19 92 ARG A C 1
ATOM 669 O O . ARG A 1 92 ? -17.394 -0.426 31.565 1.00 41.19 92 ARG A O 1
ATOM 676 N N . SER A 1 93 ? -16.762 -0.137 33.712 1.00 39.56 93 SER A N 1
ATOM 677 C CA . SER A 1 93 ? -17.821 -0.909 34.342 1.00 39.56 93 SER A CA 1
ATOM 678 C C . SER A 1 93 ? -19.163 -0.246 34.030 1.00 39.56 93 SER A C 1
ATOM 680 O O . SER A 1 93 ? -19.356 0.952 34.246 1.00 39.56 93 SER A O 1
ATOM 682 N N . ILE A 1 94 ? -20.084 -1.031 33.486 1.00 44.62 94 ILE A N 1
ATOM 683 C CA . ILE A 1 94 ? -21.501 -0.698 33.432 1.00 44.62 94 ILE A CA 1
ATOM 684 C C . ILE A 1 94 ? -22.177 -1.700 34.361 1.00 44.62 94 ILE A C 1
ATOM 686 O O . ILE A 1 94 ? -22.170 -2.887 34.048 1.00 44.62 94 ILE A O 1
ATOM 690 N N . GLY A 1 95 ? -22.751 -1.187 35.454 1.00 42.62 95 GLY A N 1
ATOM 691 C CA . GLY A 1 95 ? -23.720 -1.882 36.311 1.00 42.62 95 GLY A CA 1
ATOM 692 C C . GLY A 1 95 ? -23.126 -2.812 37.349 1.00 42.62 95 GLY A C 1
ATOM 693 O O . GLY A 1 95 ? -22.876 -3.980 36.996 1.00 42.62 95 GLY A O 1
#

Secondary structure (DSSP, 8-state):
---HHHHHHHHHTTS------HHHHHH---TT------TTSPPPPP-----TT---HHHHHHHHHHHHHHHHHHHHT-GGG--------------

Radius of gyration: 19.12 Å; chains: 1; bounding box: 42×25×63 Å